Protein AF-A0A937CN91-F1 (afdb_monomer)

Mean predicted aligned error: 7.01 Å

Nearest PDB structures (foldseek):
  4ymr-assembly1_A  TM=3.328E-01  e=7.247E+00  Mus musculus

Secondary structure (DSSP, 8-state):
-THHHHHHHHHHHHHHHHHHHHHHHTS---HHHHHHHHHHHHHHHHHHHH-HHHHHHHHHHHHHHHHTTTTHHHH-TTTTS----

Structure (mmCIF, N/CA/C/O backbone):
data_AF-A0A937CN91-F1
#
_entry.id   AF-A0A937CN91-F1
#
loop_
_atom_site.group_PDB
_atom_site.id
_atom_site.type_symbol
_atom_site.label_atom_id
_atom_site.label_alt_id
_atom_site.label_comp_id
_atom_site.label_asym_id
_atom_site.label_entity_id
_atom_site.label_seq_id
_atom_site.pdbx_PDB_ins_code
_atom_site.Cartn_x
_atom_site.Cartn_y
_atom_site.Cartn_z
_atom_site.occupancy
_atom_site.B_iso_or_equiv
_atom_site.auth_seq_id
_atom_site.auth_comp_id
_atom_site.auth_asym_id
_atom_site.auth_atom_id
_atom_site.pdbx_PDB_model_num
ATOM 1 N N . MET A 1 1 ? -17.849 8.800 -16.078 1.00 52.16 1 MET A N 1
ATOM 2 C CA . MET A 1 1 ? -17.030 8.251 -17.179 1.00 52.16 1 MET A CA 1
ATOM 3 C C . MET A 1 1 ? -16.144 7.141 -16.615 1.00 52.16 1 MET A C 1
ATOM 5 O O . MET A 1 1 ? -15.036 7.439 -16.197 1.00 52.16 1 MET A O 1
ATOM 9 N N . PRO A 1 2 ? -16.649 5.903 -16.515 1.00 58.62 2 PRO A N 1
ATOM 10 C CA . PRO A 1 2 ? -15.948 4.797 -15.849 1.00 58.62 2 PRO A CA 1
ATOM 11 C C . PRO A 1 2 ? -14.731 4.244 -16.621 1.00 58.62 2 PRO A C 1
ATOM 13 O O . PRO A 1 2 ? -13.758 3.855 -15.987 1.00 58.62 2 PRO A O 1
ATOM 16 N N . GLU A 1 3 ? -14.713 4.304 -17.961 1.00 60.91 3 GLU A N 1
ATOM 17 C CA . GLU A 1 3 ? -13.584 3.810 -18.785 1.00 60.91 3 GLU A CA 1
ATOM 18 C C . GLU A 1 3 ? -12.246 4.519 -18.497 1.00 60.91 3 GLU A C 1
ATOM 20 O O . GLU A 1 3 ? -11.176 3.945 -18.676 1.00 60.91 3 GLU A O 1
ATOM 25 N N . ASN A 1 4 ? -12.287 5.765 -18.015 1.00 78.44 4 ASN A N 1
ATOM 26 C CA . ASN A 1 4 ? -11.079 6.536 -17.713 1.00 78.44 4 ASN A CA 1
ATOM 27 C C . ASN A 1 4 ? -10.430 6.089 -16.391 1.00 78.44 4 ASN A C 1
ATOM 29 O O . ASN A 1 4 ? -9.212 6.137 -16.255 1.00 78.44 4 ASN A O 1
ATOM 33 N N . ASP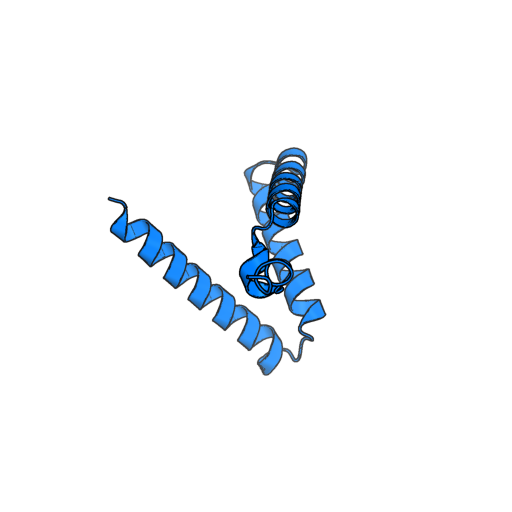 A 1 5 ? -11.220 5.631 -15.418 1.00 87.94 5 ASP A N 1
ATOM 34 C CA . ASP A 1 5 ? -10.706 5.300 -14.086 1.00 87.94 5 ASP A CA 1
ATOM 35 C C . ASP A 1 5 ? -10.025 3.929 -14.057 1.00 87.94 5 ASP A C 1
ATOM 37 O O . ASP A 1 5 ? -9.003 3.772 -13.391 1.00 87.94 5 ASP A O 1
ATOM 41 N N . GLU A 1 6 ? -10.531 2.947 -14.805 1.00 87.94 6 GLU A N 1
ATOM 42 C CA . GLU A 1 6 ? -9.863 1.646 -14.960 1.00 87.94 6 GLU A CA 1
ATOM 43 C C . GLU A 1 6 ? -8.544 1.779 -15.726 1.00 87.94 6 GLU A C 1
ATOM 45 O O . GLU A 1 6 ? -7.524 1.245 -15.292 1.00 87.94 6 GLU A O 1
ATOM 50 N N . ALA A 1 7 ? -8.530 2.576 -16.800 1.00 89.12 7 ALA A N 1
ATOM 51 C CA . ALA A 1 7 ? -7.305 2.881 -17.532 1.00 89.12 7 ALA A CA 1
ATOM 52 C C . ALA A 1 7 ? -6.268 3.589 -16.642 1.00 89.12 7 ALA A C 1
ATOM 54 O O . ALA A 1 7 ? -5.090 3.236 -16.656 1.00 89.12 7 ALA A O 1
ATOM 55 N N . ARG A 1 8 ? -6.695 4.554 -15.816 1.00 91.56 8 ARG A N 1
ATOM 56 C CA . ARG A 1 8 ? -5.807 5.235 -14.858 1.00 91.56 8 ARG A CA 1
ATOM 57 C C . ARG A 1 8 ? -5.249 4.286 -13.807 1.00 91.56 8 ARG A C 1
ATOM 59 O O . ARG A 1 8 ? -4.057 4.359 -13.530 1.00 91.56 8 ARG A O 1
ATOM 66 N N . LYS A 1 9 ? -6.075 3.390 -13.256 1.00 90.69 9 LYS A N 1
ATOM 67 C CA . LYS A 1 9 ? -5.616 2.360 -12.310 1.00 90.69 9 LYS A CA 1
ATOM 68 C C . LYS A 1 9 ? -4.542 1.478 -12.940 1.00 90.69 9 LYS A C 1
ATOM 70 O O . LYS A 1 9 ? -3.473 1.352 -12.362 1.00 90.69 9 LYS A O 1
ATOM 75 N N . ALA A 1 10 ? -4.770 0.991 -14.160 1.00 92.06 10 ALA A N 1
ATOM 76 C CA . ALA A 1 10 ? -3.787 0.177 -14.873 1.00 92.06 10 ALA A CA 1
ATOM 77 C C . ALA A 1 10 ? -2.456 0.919 -15.106 1.00 92.06 10 ALA A C 1
ATOM 79 O O . ALA A 1 10 ? -1.384 0.330 -14.969 1.00 92.06 10 ALA A O 1
ATOM 80 N N . VAL A 1 11 ? -2.500 2.223 -15.411 1.00 94.56 11 VAL A N 1
ATOM 81 C CA . VAL A 1 11 ? -1.281 3.045 -15.512 1.00 94.56 11 VAL A CA 1
ATOM 82 C C . VAL A 1 11 ? -0.586 3.176 -14.154 1.00 94.56 11 VAL A C 1
ATOM 84 O O . VAL A 1 11 ? 0.632 3.022 -14.087 1.00 94.56 11 VAL A O 1
ATOM 87 N N . CYS A 1 12 ? -1.326 3.430 -13.071 1.00 93.25 12 CYS A N 1
ATOM 88 C CA . CYS A 1 12 ? -0.756 3.480 -11.722 1.00 93.25 12 CYS A CA 1
ATOM 89 C C . CYS A 1 12 ? -0.079 2.156 -11.342 1.00 93.25 12 CYS A C 1
ATOM 91 O O . CYS A 1 12 ? 1.052 2.180 -10.858 1.00 93.25 12 CYS A O 1
ATOM 93 N N . ASP A 1 13 ? -0.727 1.025 -11.620 1.00 93.81 13 ASP A N 1
ATOM 94 C CA . ASP A 1 13 ? -0.186 -0.309 -11.351 1.00 93.81 13 ASP A CA 1
ATOM 95 C C . ASP A 1 13 ? 1.101 -0.555 -12.150 1.00 93.81 13 ASP A C 1
ATOM 97 O O . ASP A 1 13 ? 2.098 -1.024 -11.601 1.00 93.81 13 ASP A O 1
ATOM 101 N N . SER A 1 14 ? 1.128 -0.157 -13.428 1.00 95.31 14 SER A N 1
ATOM 102 C CA . SER A 1 14 ? 2.328 -0.259 -14.266 1.00 95.31 14 SER A CA 1
ATOM 103 C C . SER A 1 14 ? 3.486 0.596 -13.744 1.00 95.31 14 SER A C 1
ATOM 105 O O . SER A 1 14 ? 4.635 0.158 -13.793 1.00 95.31 14 SER A O 1
ATOM 107 N N . ILE A 1 15 ? 3.208 1.809 -13.256 1.00 96.75 15 ILE A N 1
ATOM 108 C CA . ILE A 1 15 ? 4.233 2.694 -12.684 1.00 96.75 15 ILE A CA 1
ATOM 109 C C . ILE A 1 15 ? 4.772 2.110 -11.378 1.00 96.75 15 ILE A C 1
ATOM 111 O O . ILE A 1 15 ? 5.984 2.122 -11.164 1.00 96.75 15 ILE A O 1
ATOM 115 N N . LEU A 1 16 ? 3.896 1.582 -10.519 1.00 94.94 16 LEU A N 1
ATOM 116 C CA . LEU A 1 16 ? 4.303 0.925 -9.278 1.00 94.94 16 LEU A CA 1
ATOM 117 C C . LEU A 1 16 ? 5.181 -0.296 -9.558 1.00 94.94 16 LEU A C 1
ATOM 119 O O . LEU A 1 16 ? 6.237 -0.411 -8.942 1.00 94.94 16 LEU A O 1
ATOM 123 N N . GLY A 1 17 ? 4.803 -1.139 -10.525 1.00 94.19 17 GLY A N 1
ATOM 124 C CA . GLY A 1 17 ? 5.618 -2.280 -10.953 1.00 94.19 17 GLY A CA 1
ATOM 125 C C . GLY A 1 17 ? 7.008 -1.858 -11.436 1.00 94.19 17 GLY A C 1
ATOM 126 O O . GLY A 1 17 ? 8.020 -2.400 -10.997 1.00 94.19 17 GLY A O 1
ATOM 127 N N . HIS A 1 18 ? 7.084 -0.811 -12.261 1.00 96.25 18 HIS A N 1
ATOM 128 C CA . HIS A 1 18 ? 8.374 -0.288 -12.707 1.00 96.25 18 HIS A CA 1
ATOM 129 C C . HIS A 1 18 ? 9.217 0.278 -11.551 1.00 96.25 18 HIS A C 1
ATOM 131 O O . HIS A 1 18 ? 10.424 0.054 -11.490 1.00 96.25 18 HIS A O 1
ATOM 137 N N . ALA A 1 19 ? 8.594 0.985 -10.606 1.00 95.12 19 ALA A N 1
ATOM 138 C CA . ALA A 1 19 ? 9.291 1.507 -9.436 1.00 95.12 19 ALA A CA 1
ATOM 139 C C . ALA A 1 19 ? 9.836 0.382 -8.541 1.00 95.12 19 ALA A C 1
ATOM 141 O O . ALA A 1 19 ? 10.945 0.507 -8.018 1.00 95.12 19 ALA A O 1
ATOM 142 N N . THR A 1 20 ? 9.093 -0.718 -8.376 1.00 95.56 20 THR A N 1
ATOM 143 C CA . THR A 1 20 ?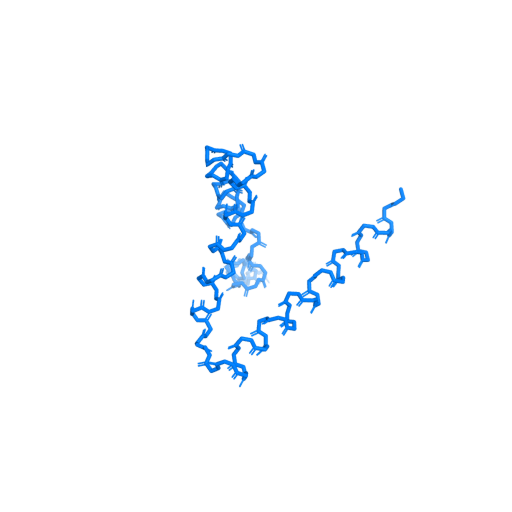 9.585 -1.891 -7.641 1.00 95.56 20 THR A CA 1
ATOM 144 C C . THR A 1 20 ? 10.754 -2.564 -8.344 1.00 95.56 20 THR A C 1
ATOM 146 O O . THR A 1 2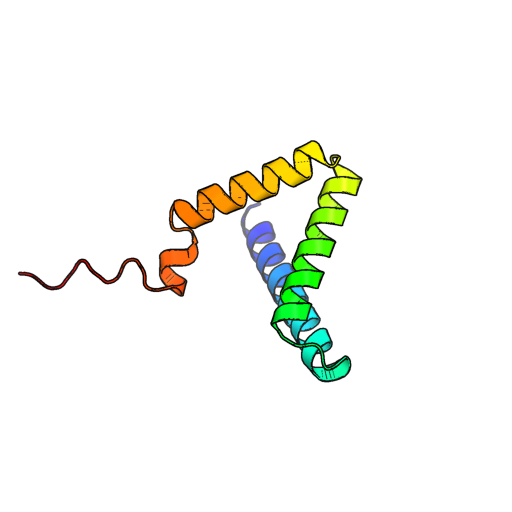0 ? 11.729 -2.895 -7.670 1.00 95.56 20 THR A O 1
ATOM 149 N N . ASP A 1 21 ? 10.715 -2.670 -9.674 1.00 96.25 21 ASP A N 1
ATOM 150 C CA . ASP A 1 21 ? 11.827 -3.223 -10.451 1.00 96.25 21 ASP A CA 1
ATOM 151 C C . ASP A 1 21 ? 13.098 -2.395 -10.254 1.00 96.25 21 ASP A C 1
ATOM 153 O O . ASP A 1 21 ? 14.128 -2.954 -9.892 1.00 96.25 21 ASP A O 1
ATOM 157 N N . LEU A 1 22 ? 13.017 -1.064 -10.373 1.00 97.50 22 LEU A N 1
ATOM 158 C CA . LEU A 1 22 ? 14.166 -0.173 -10.160 1.00 97.50 22 LEU A CA 1
ATOM 159 C C . LEU A 1 22 ? 14.758 -0.300 -8.748 1.00 97.50 22 LEU A C 1
ATOM 161 O O . LEU A 1 22 ? 15.978 -0.301 -8.578 1.00 97.50 22 LEU A O 1
ATOM 165 N N . MET A 1 23 ? 13.916 -0.434 -7.718 1.00 97.12 23 MET A N 1
ATOM 166 C CA . MET A 1 23 ? 14.407 -0.648 -6.352 1.00 97.12 23 MET A CA 1
ATOM 167 C C . MET A 1 23 ? 15.188 -1.965 -6.223 1.00 97.12 23 MET A C 1
ATOM 169 O O . MET A 1 23 ? 16.173 -2.026 -5.485 1.00 97.12 23 MET A O 1
ATOM 173 N N . MET A 1 24 ? 14.789 -3.009 -6.949 1.00 97.50 24 MET A N 1
ATOM 174 C CA . MET A 1 24 ? 15.475 -4.300 -6.919 1.00 97.50 24 MET A CA 1
ATOM 175 C C . MET A 1 24 ? 16.731 -4.316 -7.796 1.00 97.50 24 MET A C 1
ATOM 177 O O . MET A 1 24 ? 17.780 -4.774 -7.345 1.00 97.50 24 MET A O 1
ATOM 181 N N . THR A 1 25 ? 16.652 -3.824 -9.033 1.00 96.56 25 THR A N 1
ATOM 182 C CA . THR A 1 25 ? 17.743 -3.922 -10.013 1.00 96.56 25 THR A CA 1
ATOM 183 C C . THR A 1 25 ? 18.834 -2.891 -9.781 1.00 96.56 25 THR A C 1
ATOM 185 O O . THR A 1 25 ? 20.014 -3.234 -9.833 1.00 96.56 25 THR A O 1
ATOM 188 N N . ASP A 1 26 ? 18.455 -1.645 -9.500 1.00 95.12 26 ASP A N 1
ATOM 189 C CA . ASP A 1 26 ? 19.397 -0.524 -9.497 1.00 95.12 26 ASP A CA 1
ATOM 190 C C . ASP A 1 26 ? 19.925 -0.262 -8.087 1.00 95.12 26 ASP A C 1
ATOM 192 O O . ASP A 1 26 ? 21.113 0.004 -7.900 1.00 95.12 26 ASP A O 1
ATOM 196 N N . ALA A 1 27 ? 19.053 -0.368 -7.080 1.00 94.62 27 ALA A N 1
ATOM 197 C CA . ALA A 1 27 ? 19.436 -0.208 -5.678 1.00 94.62 27 ALA A CA 1
ATOM 198 C C . ALA A 1 27 ? 19.828 -1.531 -4.992 1.00 94.62 27 ALA A C 1
ATOM 200 O O . ALA A 1 27 ? 20.329 -1.501 -3.868 1.00 94.62 27 ALA A O 1
ATOM 201 N N . GLY A 1 28 ? 19.625 -2.683 -5.644 1.00 96.00 28 GLY A N 1
ATOM 202 C CA . GLY A 1 28 ? 19.975 -3.995 -5.092 1.00 96.00 28 GLY A CA 1
ATOM 203 C C . GLY A 1 28 ? 19.137 -4.405 -3.875 1.00 96.00 28 GLY A C 1
ATOM 204 O O . GLY A 1 28 ? 19.598 -5.211 -3.063 1.00 96.00 28 GLY A O 1
ATOM 205 N N . ALA A 1 29 ? 17.941 -3.833 -3.699 1.00 97.19 29 ALA A N 1
ATOM 206 C CA . ALA A 1 29 ? 17.081 -4.146 -2.563 1.00 97.19 29 ALA A CA 1
ATOM 207 C C . ALA A 1 29 ? 16.473 -5.552 -2.689 1.00 97.19 29 ALA A C 1
ATOM 209 O O . ALA A 1 29 ? 16.111 -6.003 -3.778 1.00 97.19 29 ALA A O 1
ATOM 210 N N . SER A 1 30 ? 16.304 -6.242 -1.557 1.00 97.62 30 SER A N 1
ATOM 211 C CA . SER A 1 30 ? 15.524 -7.481 -1.528 1.00 97.62 30 SER A CA 1
ATOM 212 C C . SER A 1 30 ? 14.036 -7.186 -1.734 1.00 97.62 30 SER A C 1
ATOM 214 O O . SER A 1 30 ? 13.551 -6.108 -1.385 1.00 97.62 30 SER A O 1
ATOM 216 N N . LEU A 1 31 ? 13.284 -8.168 -2.239 1.00 94.62 31 LEU A N 1
ATOM 217 C CA . LEU A 1 31 ? 11.830 -8.048 -2.390 1.00 94.62 31 LEU A CA 1
ATOM 218 C C . LEU A 1 31 ? 11.144 -7.686 -1.060 1.00 94.62 31 LEU A C 1
ATOM 220 O O . LEU A 1 31 ? 10.266 -6.831 -1.025 1.00 94.62 31 LEU A O 1
ATOM 224 N N . GLU A 1 32 ? 11.587 -8.292 0.043 1.00 96.69 32 GLU A N 1
ATOM 225 C CA . GLU A 1 32 ? 11.083 -8.021 1.397 1.00 96.69 32 GLU A CA 1
ATOM 226 C C . GLU A 1 32 ? 11.262 -6.548 1.783 1.00 96.69 32 GLU A C 1
ATOM 228 O O . GLU A 1 32 ? 10.339 -5.923 2.305 1.00 96.69 32 GLU A O 1
ATOM 233 N N . MET A 1 33 ? 12.427 -5.972 1.470 1.00 97.44 33 MET A N 1
ATOM 234 C CA . MET A 1 33 ? 12.708 -4.560 1.714 1.00 97.44 33 MET A CA 1
ATOM 235 C C . MET A 1 33 ? 11.831 -3.661 0.843 1.00 97.44 33 MET A C 1
ATOM 237 O O . MET A 1 33 ? 11.290 -2.676 1.339 1.00 97.44 33 MET A O 1
ATOM 241 N N . VAL A 1 34 ? 11.658 -3.995 -0.438 1.00 97.62 34 VAL A N 1
ATOM 242 C CA . VAL A 1 34 ? 10.799 -3.218 -1.342 1.00 97.62 34 VAL A CA 1
ATOM 243 C C . VAL A 1 34 ? 9.357 -3.199 -0.840 1.00 97.62 34 VAL A C 1
ATOM 245 O O . VAL A 1 34 ? 8.767 -2.123 -0.740 1.00 97.62 34 VAL A O 1
ATOM 248 N N . ILE A 1 35 ? 8.811 -4.353 -0.448 1.00 95.94 35 ILE A N 1
ATOM 249 C CA . ILE A 1 35 ? 7.456 -4.456 0.114 1.00 95.94 35 ILE A CA 1
ATOM 250 C C . ILE A 1 35 ? 7.322 -3.580 1.364 1.00 95.94 35 ILE A C 1
ATOM 252 O O . ILE A 1 35 ? 6.402 -2.765 1.453 1.00 95.94 35 ILE A O 1
ATOM 256 N N . ASP A 1 36 ? 8.258 -3.698 2.306 1.00 96.31 36 ASP A N 1
ATOM 257 C CA . ASP A 1 36 ? 8.260 -2.902 3.534 1.00 96.31 36 ASP A CA 1
ATOM 258 C C . ASP A 1 36 ? 8.322 -1.386 3.251 1.00 96.31 36 ASP A C 1
ATOM 260 O O . ASP A 1 36 ? 7.567 -0.600 3.839 1.00 96.31 36 ASP A O 1
ATOM 264 N N . ARG A 1 37 ? 9.168 -0.954 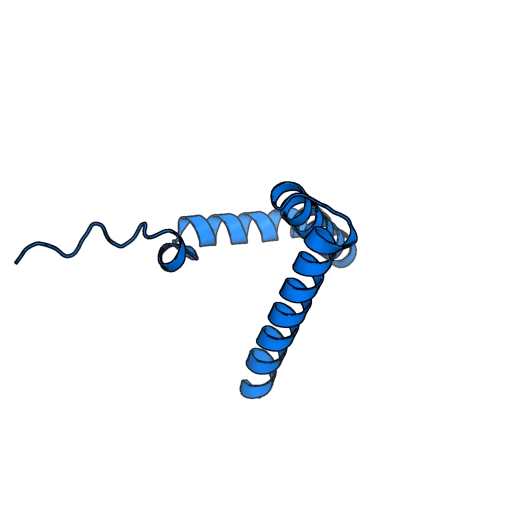2.307 1.00 96.94 37 ARG A N 1
ATOM 265 C CA . ARG A 1 37 ? 9.286 0.462 1.925 1.00 96.94 37 ARG A CA 1
ATOM 266 C C . ARG A 1 37 ? 8.039 0.990 1.223 1.00 96.94 37 ARG A C 1
ATOM 268 O O . ARG A 1 37 ? 7.600 2.090 1.561 1.00 96.94 37 ARG A O 1
ATOM 275 N N . VAL A 1 38 ? 7.436 0.222 0.316 1.00 95.81 38 VAL A N 1
ATOM 276 C CA . VAL A 1 38 ? 6.179 0.601 -0.354 1.00 95.81 38 VAL A CA 1
ATOM 277 C C . VAL A 1 38 ? 5.050 0.738 0.667 1.00 95.81 38 VAL A C 1
ATOM 279 O O . VAL A 1 38 ? 4.377 1.769 0.701 1.00 95.81 38 VAL A O 1
ATOM 282 N N . MET A 1 39 ? 4.887 -0.246 1.555 1.00 95.62 39 MET A N 1
ATOM 283 C CA . MET A 1 39 ? 3.852 -0.213 2.594 1.00 95.62 39 MET A CA 1
ATOM 284 C C . MET A 1 39 ? 4.043 0.966 3.552 1.00 95.62 39 MET A C 1
ATOM 286 O O . MET A 1 39 ? 3.088 1.691 3.844 1.00 95.62 39 MET A O 1
ATOM 290 N N . THR A 1 40 ? 5.281 1.213 3.988 1.00 95.88 40 THR A N 1
ATOM 291 C CA . THR A 1 40 ? 5.616 2.359 4.846 1.00 95.88 40 THR A CA 1
ATOM 292 C C . THR A 1 40 ? 5.320 3.688 4.152 1.00 95.88 40 THR A C 1
ATOM 294 O O . THR A 1 40 ? 4.749 4.591 4.765 1.00 95.88 40 THR A O 1
ATOM 297 N N . PHE A 1 41 ? 5.681 3.823 2.873 1.00 96.31 41 PHE A N 1
ATOM 298 C CA . PHE A 1 41 ? 5.418 5.036 2.105 1.00 96.31 41 PHE A CA 1
ATOM 299 C C . PHE A 1 41 ? 3.916 5.300 1.971 1.00 96.31 41 PHE A C 1
ATOM 301 O O . PHE A 1 41 ? 3.466 6.403 2.275 1.00 96.31 41 PHE A O 1
ATOM 308 N N . VAL A 1 42 ? 3.127 4.289 1.592 1.00 95.88 42 VAL A N 1
ATOM 309 C CA . VAL A 1 42 ? 1.663 4.405 1.488 1.00 95.88 42 VAL A CA 1
ATOM 310 C C . VAL A 1 42 ? 1.050 4.806 2.831 1.00 95.88 42 VAL A C 1
ATOM 312 O O . VAL A 1 42 ? 0.239 5.731 2.881 1.00 95.88 42 VAL A O 1
ATOM 315 N N . ALA A 1 43 ? 1.481 4.181 3.931 1.00 96.25 43 ALA A N 1
ATOM 316 C CA . ALA A 1 43 ? 1.016 4.538 5.268 1.00 96.25 43 ALA A CA 1
ATOM 317 C C . ALA A 1 43 ? 1.307 6.006 5.610 1.00 96.25 43 ALA A C 1
ATOM 319 O O . ALA A 1 43 ? 0.429 6.704 6.121 1.00 96.25 43 ALA A O 1
ATOM 320 N N . ALA A 1 44 ? 2.512 6.486 5.292 1.00 97.56 44 ALA A N 1
ATOM 321 C CA . ALA A 1 44 ? 2.906 7.872 5.511 1.00 97.56 44 ALA A CA 1
ATOM 322 C C . ALA A 1 44 ? 2.079 8.856 4.665 1.00 97.56 44 ALA A C 1
ATOM 324 O O . ALA A 1 44 ? 1.693 9.905 5.178 1.00 97.56 44 ALA A O 1
ATOM 325 N N . GLN A 1 45 ? 1.765 8.514 3.409 1.00 97.50 45 GLN A N 1
ATOM 326 C CA . GLN A 1 45 ? 0.906 9.340 2.551 1.00 97.50 45 GLN A CA 1
ATOM 327 C C . GLN A 1 45 ? -0.520 9.446 3.103 1.00 97.50 45 GLN A C 1
ATOM 329 O O . GLN A 1 45 ? -1.076 10.537 3.173 1.00 97.50 45 GLN A O 1
ATOM 334 N N . ILE A 1 46 ? -1.114 8.339 3.554 1.00 97.56 46 ILE A N 1
ATOM 335 C CA . ILE A 1 46 ? -2.461 8.390 4.142 1.00 97.56 46 ILE A CA 1
ATOM 336 C C . ILE A 1 46 ? -2.430 9.178 5.455 1.00 97.56 46 ILE A C 1
ATOM 338 O O . ILE A 1 46 ? -3.293 10.018 5.699 1.00 97.56 46 ILE A O 1
ATOM 342 N N . ALA A 1 47 ? -1.420 8.947 6.297 1.00 98.00 47 ALA A N 1
ATOM 343 C CA . ALA A 1 47 ? -1.295 9.637 7.575 1.00 98.00 47 ALA A CA 1
ATOM 344 C C . ALA A 1 47 ? -1.070 11.149 7.413 1.00 98.00 47 ALA A C 1
ATOM 346 O O . ALA A 1 47 ? -1.561 11.916 8.240 1.00 98.00 47 ALA A O 1
ATOM 347 N N . SER A 1 48 ? -0.365 11.592 6.368 1.00 98.25 48 SER A N 1
ATOM 348 C CA . SER A 1 4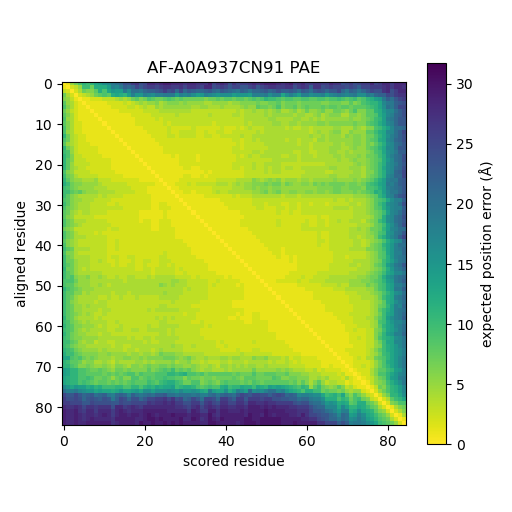8 ? -0.157 13.020 6.101 1.00 98.25 48 SER A CA 1
ATOM 349 C C . SER A 1 48 ? -1.422 13.717 5.589 1.00 98.25 48 SER A C 1
ATOM 351 O O . SER A 1 48 ? -1.630 14.887 5.903 1.00 98.25 48 SER A O 1
ATOM 353 N N . LEU A 1 49 ? -2.274 13.004 4.845 1.00 97.44 49 LEU A N 1
ATOM 354 C CA . LEU A 1 49 ? -3.515 13.536 4.272 1.00 97.44 49 LEU A CA 1
ATOM 355 C C . LEU A 1 49 ? -4.701 13.483 5.246 1.00 97.44 49 LEU A C 1
ATOM 357 O O . LEU A 1 49 ? -5.470 14.437 5.337 1.00 97.44 49 LEU A O 1
ATOM 361 N N . GLU A 1 50 ? -4.859 12.370 5.963 1.00 97.19 50 GLU A N 1
ATOM 362 C CA . GLU A 1 50 ? -6.066 12.050 6.744 1.00 97.19 50 GLU A CA 1
ATOM 363 C C . GLU A 1 50 ? -5.779 11.810 8.238 1.00 97.19 50 GLU A C 1
ATOM 365 O O . GLU A 1 50 ? -6.697 11.595 9.034 1.00 97.19 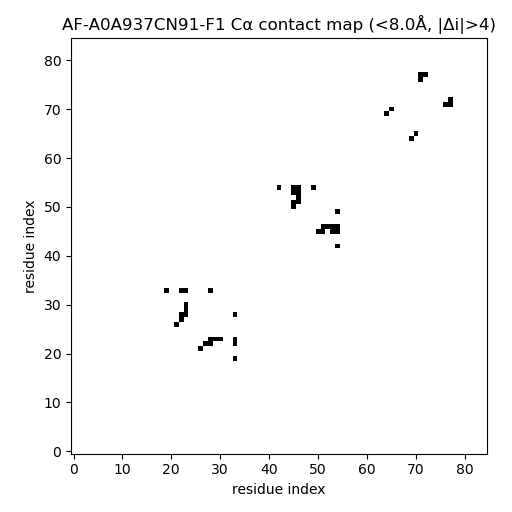50 GLU A O 1
ATOM 370 N N . GLY A 1 51 ? -4.509 11.855 8.644 1.00 97.69 51 GLY A N 1
ATOM 371 C CA . GLY A 1 51 ? -4.077 11.579 10.010 1.00 97.69 51 GLY A CA 1
ATOM 372 C C . GLY A 1 51 ? -3.871 10.090 10.305 1.00 97.69 51 GLY A C 1
ATOM 373 O O . GLY A 1 51 ? -4.463 9.192 9.699 1.00 97.69 51 GLY A O 1
ATOM 374 N N . SER A 1 52 ? -3.032 9.814 11.305 1.00 96.94 52 SER A N 1
ATOM 375 C CA . SER A 1 52 ? -2.662 8.450 11.705 1.00 96.94 52 SER A CA 1
ATOM 376 C C . SER A 1 52 ? -3.845 7.533 12.067 1.00 96.94 52 SER A C 1
ATOM 378 O O . SER A 1 52 ? -3.801 6.361 11.682 1.00 96.94 52 SER A O 1
ATOM 380 N N . PRO A 1 53 ? -4.915 7.991 12.760 1.00 97.88 53 PRO A N 1
ATOM 381 C CA . PRO A 1 53 ? -6.052 7.122 13.076 1.00 97.88 53 PRO A CA 1
ATOM 382 C C . PRO A 1 53 ? -6.740 6.561 11.830 1.00 97.88 53 PRO A C 1
ATOM 384 O O . PRO A 1 53 ? -7.101 5.381 11.798 1.00 97.88 53 PRO A O 1
ATOM 387 N N . ARG A 1 54 ? -6.883 7.394 10.793 1.00 96.56 54 ARG A N 1
ATOM 388 C CA . ARG A 1 54 ? -7.526 7.006 9.542 1.00 96.56 54 ARG A CA 1
ATOM 389 C C . ARG A 1 54 ? -6.628 6.099 8.709 1.00 96.56 54 ARG A C 1
ATOM 391 O O . ARG A 1 54 ? -7.114 5.081 8.227 1.00 96.56 54 ARG A O 1
ATOM 398 N N . ALA A 1 55 ? -5.322 6.371 8.653 1.00 97.00 55 ALA A N 1
ATOM 399 C CA . ALA A 1 55 ? -4.356 5.453 8.044 1.00 97.00 55 ALA A CA 1
ATOM 400 C C . ALA A 1 55 ? -4.454 4.041 8.643 1.00 97.00 55 ALA A C 1
ATOM 402 O O . ALA A 1 55 ? -4.607 3.062 7.916 1.00 97.00 55 ALA A O 1
ATOM 403 N N . ALA A 1 56 ? -4.475 3.932 9.975 1.00 97.69 56 ALA A N 1
ATOM 404 C CA . ALA A 1 56 ? -4.624 2.646 10.650 1.00 97.69 56 ALA A CA 1
ATOM 405 C C . ALA A 1 56 ? -5.962 1.953 10.330 1.00 97.69 56 ALA A C 1
ATOM 407 O O . ALA A 1 56 ? -6.014 0.727 10.244 1.00 97.69 56 ALA A O 1
ATOM 408 N N . GLN A 1 57 ? -7.047 2.715 10.158 1.00 97.69 57 GLN A N 1
ATOM 409 C CA . GLN A 1 57 ? -8.337 2.160 9.752 1.00 97.69 57 GLN A CA 1
ATOM 410 C C . GLN A 1 57 ? -8.289 1.591 8.331 1.00 97.69 57 GLN A C 1
ATOM 412 O O . GLN A 1 57 ? -8.761 0.478 8.129 1.00 97.69 57 GLN A O 1
ATOM 417 N N . VAL A 1 58 ? -7.677 2.299 7.379 1.00 96.94 58 VAL A N 1
ATOM 418 C CA . VAL A 1 58 ? -7.531 1.820 5.994 1.00 96.94 58 VAL A CA 1
ATOM 419 C C . VAL A 1 58 ? -6.792 0.481 5.950 1.00 96.94 58 VAL A C 1
ATOM 421 O O . VAL A 1 58 ? -7.239 -0.437 5.268 1.00 96.94 58 VAL A O 1
ATOM 424 N N . PHE A 1 59 ? -5.711 0.318 6.718 1.00 96.25 59 PHE A N 1
ATOM 425 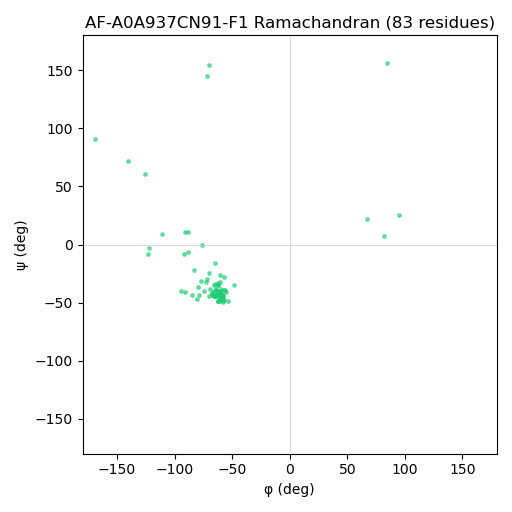C CA . PHE A 1 59 ? -5.003 -0.967 6.770 1.00 96.25 59 PHE A CA 1
ATOM 426 C C . PHE A 1 59 ? -5.836 -2.095 7.385 1.00 96.25 59 PHE A C 1
ATOM 428 O O . PHE A 1 59 ? -5.742 -3.225 6.915 1.00 96.25 59 PHE A O 1
ATOM 435 N N . ARG A 1 60 ? -6.680 -1.806 8.385 1.00 97.94 60 ARG A N 1
ATOM 436 C CA . ARG A 1 60 ? -7.626 -2.800 8.919 1.00 97.94 60 ARG A CA 1
ATOM 437 C C . ARG A 1 60 ? -8.665 -3.206 7.879 1.00 97.94 60 ARG A C 1
ATOM 439 O O . ARG A 1 60 ? -8.859 -4.389 7.666 1.00 97.94 60 ARG A O 1
ATOM 446 N N . GLU A 1 61 ? -9.238 -2.249 7.152 1.00 97.25 61 GLU A N 1
ATOM 447 C CA . GLU A 1 61 ? -10.180 -2.546 6.062 1.00 97.25 61 GLU A CA 1
ATOM 448 C C . GLU A 1 61 ? -9.529 -3.387 4.944 1.00 97.25 61 GLU A C 1
ATOM 450 O O . GLU A 1 61 ? -10.197 -4.188 4.291 1.00 97.25 61 GLU A O 1
ATOM 455 N N . VAL A 1 62 ? -8.227 -3.207 4.692 1.00 95.88 62 VAL A N 1
ATOM 456 C CA . VAL A 1 62 ? -7.467 -4.066 3.771 1.00 95.88 62 VAL A CA 1
ATOM 457 C C . VAL A 1 62 ? -7.282 -5.464 4.359 1.00 95.88 62 VAL A C 1
ATOM 459 O O . VAL A 1 62 ? -7.506 -6.433 3.638 1.00 95.88 62 VAL A O 1
ATOM 462 N N . ALA A 1 63 ? -6.926 -5.581 5.640 1.00 96.44 63 ALA A N 1
ATOM 463 C CA . ALA A 1 63 ? -6.821 -6.871 6.322 1.00 96.44 63 ALA A CA 1
ATOM 464 C C . ALA A 1 63 ? -8.146 -7.650 6.257 1.00 96.44 63 ALA A C 1
ATOM 466 O O . ALA A 1 63 ? -8.149 -8.787 5.792 1.00 96.44 63 ALA A O 1
ATOM 467 N N . ASP A 1 64 ? -9.273 -7.000 6.561 1.00 97.38 64 ASP A N 1
ATOM 468 C CA . ASP A 1 64 ? -10.609 -7.605 6.480 1.00 97.38 64 ASP A CA 1
ATOM 469 C C . ASP A 1 64 ? -10.908 -8.137 5.065 1.00 97.38 64 ASP A C 1
ATOM 471 O O . ASP A 1 64 ? -11.487 -9.208 4.890 1.00 97.38 64 ASP A O 1
ATOM 475 N N . LYS A 1 65 ? -10.494 -7.410 4.015 1.00 95.25 65 LYS A N 1
ATOM 476 C CA . LYS A 1 65 ? -10.667 -7.857 2.620 1.00 95.25 65 LYS A CA 1
ATOM 477 C C . LYS A 1 65 ? -9.786 -9.053 2.280 1.00 95.25 65 LYS A C 1
ATOM 479 O O . LYS A 1 65 ? -10.223 -9.920 1.525 1.00 95.25 65 LYS A O 1
ATOM 484 N N . ILE A 1 66 ? -8.558 -9.090 2.792 1.00 93.19 66 ILE A N 1
ATOM 485 C CA . ILE A 1 66 ? -7.650 -10.229 2.613 1.00 93.19 66 ILE A CA 1
ATOM 486 C C . ILE A 1 66 ? -8.272 -11.471 3.249 1.00 93.19 66 ILE A C 1
ATOM 488 O O . ILE A 1 66 ? -8.395 -12.485 2.568 1.00 93.19 66 ILE A O 1
ATOM 492 N N . GLU A 1 67 ? -8.748 -11.358 4.489 1.00 92.88 67 GLU A N 1
ATOM 493 C CA . GLU A 1 67 ? -9.435 -12.437 5.211 1.00 92.88 67 GLU A CA 1
ATOM 494 C C . GLU A 1 67 ? -10.737 -12.872 4.520 1.00 92.88 67 GLU A C 1
ATOM 496 O O . GLU A 1 67 ? -11.078 -14.053 4.511 1.00 92.88 67 GLU A O 1
ATOM 501 N N . ALA A 1 68 ? -11.442 -11.939 3.874 1.00 92.38 68 ALA A N 1
ATOM 502 C CA . ALA A 1 68 ? -12.614 -12.229 3.047 1.00 92.38 68 ALA A CA 1
ATOM 503 C C . ALA A 1 68 ? -12.276 -12.837 1.669 1.00 92.38 68 ALA A C 1
ATOM 505 O O . ALA A 1 68 ? -13.180 -13.125 0.880 1.00 92.38 68 ALA A O 1
ATOM 506 N N . GLY A 1 69 ? -10.993 -13.026 1.358 1.00 92.12 69 GLY A N 1
ATOM 507 C CA . GLY A 1 69 ? -10.534 -13.743 0.177 1.00 92.12 69 GLY A CA 1
ATOM 508 C C . GLY A 1 69 ? -10.213 -12.894 -1.044 1.00 92.12 69 GLY A C 1
ATOM 509 O O . GLY A 1 69 ? -10.222 -13.414 -2.165 1.00 92.12 69 GLY A O 1
ATOM 510 N N . LEU A 1 70 ? -9.871 -11.613 -0.852 1.00 92.12 70 LEU A N 1
ATOM 511 C CA . LEU A 1 70 ? -9.422 -10.713 -1.926 1.00 92.12 70 LEU A CA 1
ATOM 512 C C . LEU A 1 70 ? -8.332 -11.343 -2.811 1.00 92.12 70 LEU A C 1
ATOM 514 O O . LEU A 1 70 ? -8.322 -11.123 -4.022 1.00 92.12 70 LEU A O 1
ATOM 518 N N . PHE A 1 71 ? -7.451 -12.156 -2.222 1.00 91.25 71 PHE A N 1
ATOM 519 C CA . PHE A 1 71 ? -6.329 -12.785 -2.917 1.00 91.25 71 PHE A CA 1
ATOM 520 C C . PHE A 1 71 ? -6.442 -14.303 -3.084 1.00 91.25 71 PHE A C 1
ATOM 522 O O . PHE A 1 71 ? -5.499 -14.899 -3.594 1.00 91.25 71 PHE A O 1
ATOM 529 N N . HIS A 1 72 ? -7.578 -14.942 -2.777 1.00 90.75 72 HIS A N 1
ATOM 530 C CA . HIS A 1 72 ? -7.704 -16.407 -2.897 1.00 90.75 72 HIS A CA 1
ATOM 531 C C . HIS A 1 72 ? -7.401 -16.946 -4.307 1.00 90.75 72 HIS A C 1
ATOM 533 O O . HIS A 1 72 ? -6.954 -18.079 -4.461 1.00 90.75 72 HIS A O 1
ATOM 539 N N . ARG A 1 73 ? -7.629 -16.142 -5.357 1.00 82.50 73 ARG A N 1
ATOM 540 C CA . ARG A 1 73 ? -7.261 -16.503 -6.741 1.00 82.50 73 ARG A CA 1
ATOM 541 C C . ARG A 1 73 ? -5.750 -16.511 -6.988 1.00 82.50 73 ARG A C 1
ATOM 543 O O . ARG A 1 73 ? -5.306 -17.162 -7.923 1.00 82.50 73 ARG A O 1
ATOM 550 N N . ILE A 1 74 ? -4.991 -15.764 -6.191 1.00 85.31 74 ILE A N 1
ATOM 551 C CA . ILE A 1 74 ? -3.530 -15.663 -6.266 1.00 85.31 74 ILE A CA 1
ATOM 552 C C . ILE A 1 74 ? -2.891 -16.724 -5.362 1.00 85.31 74 ILE A C 1
ATOM 554 O O . ILE A 1 74 ? -1.917 -17.354 -5.758 1.00 85.31 74 ILE A O 1
ATOM 558 N N . THR A 1 75 ? -3.448 -16.940 -4.167 1.00 84.62 75 THR A N 1
ATOM 559 C CA . THR A 1 75 ? -2.917 -17.886 -3.170 1.00 84.62 75 THR A CA 1
ATOM 560 C C . THR A 1 75 ? -3.348 -19.335 -3.412 1.00 84.62 75 THR A C 1
ATOM 562 O O . THR A 1 75 ? -2.677 -20.251 -2.946 1.00 84.62 75 THR A O 1
ATOM 565 N N . GLY A 1 76 ? -4.445 -19.566 -4.143 1.00 76.94 76 GLY A N 1
ATOM 566 C CA . GLY A 1 76 ? -4.984 -20.905 -4.415 1.00 76.94 76 GLY A CA 1
ATOM 567 C C . GLY A 1 76 ? -5.845 -21.487 -3.286 1.00 76.94 76 GLY A C 1
ATOM 568 O O . GLY A 1 76 ? -6.274 -22.635 -3.369 1.00 76.94 76 GLY A O 1
ATOM 569 N N . GLU A 1 77 ? -6.158 -20.707 -2.248 1.00 76.25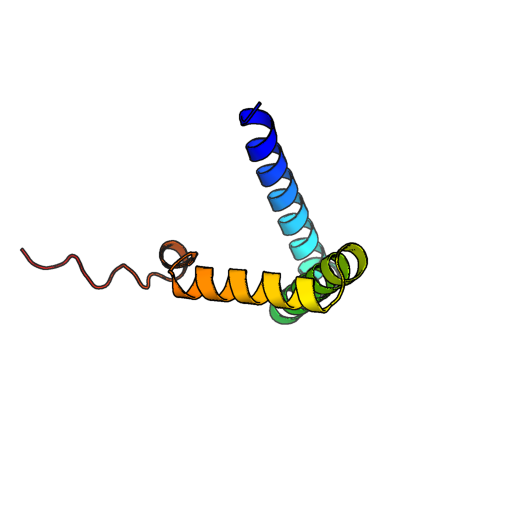 77 GLU A N 1
ATOM 570 C CA . GLU A 1 77 ? -6.895 -21.167 -1.054 1.00 76.25 77 GLU A CA 1
ATOM 571 C C . GLU A 1 77 ? -8.347 -21.614 -1.349 1.00 76.25 77 GLU A C 1
ATOM 573 O O . GLU A 1 77 ? -8.941 -22.348 -0.561 1.00 76.25 77 GLU A O 1
ATOM 578 N N . ASN A 1 78 ? -8.901 -21.264 -2.520 1.00 61.44 78 ASN A N 1
ATOM 579 C CA . ASN A 1 78 ? -10.240 -21.679 -2.972 1.00 61.44 78 ASN A CA 1
ATOM 580 C C . ASN A 1 78 ? -10.290 -23.022 -3.739 1.00 61.44 78 ASN A C 1
ATOM 582 O O . ASN A 1 78 ? -11.389 -23.482 -4.050 1.00 61.44 78 ASN A O 1
ATOM 586 N N . ASP A 1 79 ? -9.159 -23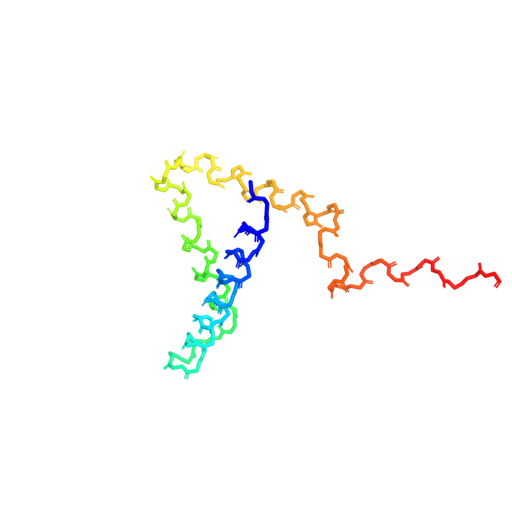.663 -4.062 1.00 55.12 79 ASP A N 1
ATOM 587 C CA . ASP A 1 79 ? -9.132 -24.828 -4.976 1.00 55.12 79 ASP A CA 1
ATOM 588 C C . ASP A 1 79 ? -9.347 -26.192 -4.278 1.00 55.12 79 ASP A C 1
ATOM 590 O O . ASP A 1 79 ? -9.200 -27.260 -4.868 1.00 55.12 79 ASP A O 1
ATOM 594 N N . THR A 1 80 ? -9.741 -26.192 -3.001 1.00 54.03 80 THR A N 1
ATOM 595 C CA . THR A 1 80 ? -9.912 -27.417 -2.193 1.00 54.03 80 THR A CA 1
ATOM 596 C C . THR A 1 80 ? -11.323 -28.031 -2.239 1.00 54.03 80 THR A C 1
ATOM 598 O O . THR A 1 80 ? -11.615 -28.953 -1.478 1.00 54.03 80 THR A O 1
ATOM 601 N N . GLY A 1 81 ? -12.211 -27.577 -3.139 1.00 50.09 81 GLY A N 1
ATOM 602 C CA . GLY A 1 81 ? -13.649 -27.891 -3.063 1.00 50.09 81 GLY A CA 1
ATOM 603 C C . GLY A 1 81 ? -14.337 -28.568 -4.257 1.00 50.09 81 GLY A C 1
ATOM 604 O O . GLY A 1 81 ? -15.495 -28.951 -4.107 1.00 50.09 81 GLY A O 1
ATOM 605 N N . SER A 1 82 ? -13.708 -28.740 -5.426 1.00 46.06 82 SER A N 1
ATOM 606 C CA . SER A 1 82 ? -14.408 -29.262 -6.621 1.00 46.06 82 SER A CA 1
ATOM 607 C C . SER A 1 82 ? -13.732 -30.486 -7.245 1.00 46.06 82 SER A C 1
ATOM 609 O O . SER A 1 82 ? -13.318 -30.496 -8.397 1.00 46.06 82 SER A O 1
ATOM 611 N N . ALA A 1 83 ? -13.635 -31.559 -6.462 1.00 46.84 83 ALA A N 1
ATOM 612 C CA . ALA A 1 83 ? -13.366 -32.901 -6.973 1.00 46.84 83 ALA A CA 1
ATOM 613 C C . ALA A 1 83 ? -14.220 -33.915 -6.206 1.00 46.84 83 ALA A C 1
ATOM 615 O O . ALA A 1 83 ? -13.718 -34.640 -5.349 1.00 46.84 83 ALA A O 1
ATOM 616 N N . ARG A 1 84 ? -15.533 -33.916 -6.466 1.00 46.88 84 ARG A N 1
ATOM 617 C CA . ARG A 1 84 ? -16.459 -35.014 -6.137 1.00 46.88 84 ARG A CA 1
ATOM 618 C C . ARG A 1 84 ? -17.806 -34.775 -6.820 1.00 46.88 84 ARG A C 1
ATOM 620 O O . ARG A 1 84 ? -18.676 -34.127 -6.248 1.00 46.88 84 ARG A O 1
ATOM 627 N N . HIS A 1 85 ? -17.953 -35.306 -8.031 1.00 37.62 85 HIS A N 1
ATOM 628 C CA . HIS A 1 85 ? -19.156 -36.028 -8.445 1.00 37.62 85 HIS A CA 1
ATOM 629 C C . HIS A 1 85 ? -18.890 -36.889 -9.676 1.00 37.62 85 HIS A C 1
ATOM 631 O O . HIS A 1 85 ? -18.146 -36.421 -10.564 1.00 37.62 85 HIS A O 1
#

Organism: NCBI:txid2801340

Foldseek 3Di:
DVVVVVVVVVVVVVVLVVVLVCCCPVVVDDNVVSVVVVLVVQLVVCCVVPNNVVSVVVVVVVVVVVVVPVCCVVVVVPVPPPDDD

Radius of gyration: 17.01 Å; Cα contacts (8 Å, |Δi|>4): 25; chains: 1; bounding box: 39×50×32 Å

Sequence (85 aa):
MPENDEARKAVCDSILGHATDLMMTDAGASLEMVIDRVMTFVAAQIASLEGSPRAAQVFREVADKIEAGLFHRITGENDTGSARH

Solvent-accessible surface area (backbone atoms only — not comparable to full-atom values): 4996 Å² total; per-residue (Å²): 122,69,74,59,55,58,53,50,48,54,51,51,51,53,50,51,52,52,53,52,48,46,42,36,73,75,69,64,42,52,69,70,55,50,52,52,51,52,52,52,50,54,46,51,53,38,24,74,76,65,33,60,75,49,30,56,47,54,55,48,58,48,49,55,39,49,78,73,44,75,48,31,88,79,73,51,76,71,74,86,74,86,86,85,132

pLDDT: mean 88.74, std 15.13, range [37.62, 98.25]